Protein 3BS3 (pdb70)

Nearest PDB structures (foldseek):
  2axv-assembly1_D  TM=8.947E-01  e=4.153E-01  Enterococcus faecalis
  2awi-assembly1_F  TM=8.985E-01  e=5.033E-01  Enterococcus faecalis
  2grm-as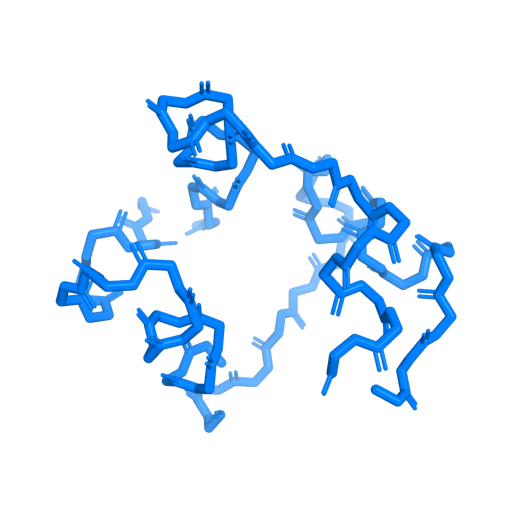sembly2_C-5  TM=8.934E-01  e=9.551E-01  Enterococcus faecalis
  2grm-ass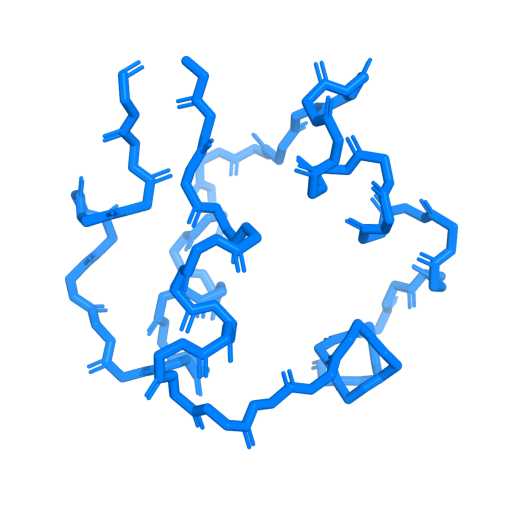embly1_A  TM=8.933E-01  e=1.700E+00  Enterococcus faecalis
  2aw6-assembly1_A  TM=7.726E-01  e=2.060E+00  Enterococcus faecalis

Secondary structure (DSSP, 8-state):
-B-HHHHHHHTT--HHHHHH----HHHHHHHHTTSS------HHHHHHHTS-GGGGB-

Foldseek 3Di:
DWQLLVLCVVLVHDLVRLCVLPHDSVVSVCCNVVVDHDDPVCCSSCVVSVHDSVNTHD

Solvent-accessible surface area: 4131 Å² total

CATH classification: 1.10.260.40

Structure (mmCIF, N/CA/C/O backbone):
data_3BS3
#
_entry.id   3BS3
#
_cell.length_a   63.337
_cell.length_b   63.337
_cell.length_c   34.706
_cell.angle_alpha   90.000
_cell.angle_beta   90.000
_cell.angle_gamma   120.000
#
_symmetry.space_group_name_H-M   'P 31 2 1'
#
loop_
_entity.id
_entity.type
_entity.pdbx_description
1 polymer 'Putative DNA-binding protein'
2 non-polymer 'SULFATE ION'
3 non-polymer 1,2-ETHANEDIOL
4 water water
#
loop_
_atom_site.group_PDB
_atom_site.id
_atom_site.type_symbol
_atom_site.label_atom_id
_atom_site.label_alt_id
_atom_site.label_comp_id
_atom_site.label_asym_id
_atom_site.label_entity_id
_atom_site.label_seq_id
_atom_site.pdbx_PDB_ins_code
_atom_site.Cartn_x
_atom_site.Cartn_y
_atom_site.Cartn_z
_atom_site.occupancy
_atom_site.B_iso_or_equiv
_atom_site.auth_seq_id
_atom_site.auth_comp_id
_atom_site.auth_asym_id
_atom_site.auth_atom_id
_atom_site.pdbx_PDB_model_num
ATOM 17 N N . LEU A 1 12 ? 5.580 51.314 1.349 1.00 34.38 9 LEU A N 1
ATOM 18 C CA . LEU A 1 12 ? 6.440 50.177 1.150 1.00 30.50 9 LEU A CA 1
ATOM 19 C C . LEU A 1 12 ? 6.154 49.582 -0.211 1.00 28.06 9 LEU A C 1
ATOM 20 O O . LEU A 1 12 ? 5.348 50.117 -0.979 1.00 26.50 9 LEU A O 1
ATOM 25 N N . ASN A 1 13 ? 6.846 48.492 -0.530 1.00 25.75 10 ASN A N 1
ATOM 26 C CA . ASN A 1 13 ? 6.577 47.817 -1.772 1.00 24.83 10 ASN A CA 1
ATOM 27 C C . ASN A 1 13 ? 5.982 46.430 -1.542 1.00 25.09 10 ASN A C 1
ATOM 28 O O . ASN A 1 13 ? 6.099 45.883 -0.457 1.00 25.43 10 ASN A O 1
ATOM 33 N N . ARG A 1 14 ? 5.376 45.896 -2.591 1.00 24.45 11 ARG A N 1
ATOM 34 C CA . ARG A 1 14 ? 4.729 44.575 -2.552 1.00 25.59 11 ARG A CA 1
ATOM 35 C C . ARG A 1 14 ? 5.449 43.566 -3.415 1.00 26.45 11 ARG A C 1
ATOM 36 O O . ARG A 1 14 ? 4.860 42.555 -3.830 1.00 26.05 11 ARG A O 1
ATOM 44 N N . ILE A 1 15 ? 6.729 43.816 -3.706 1.00 25.20 12 ILE A N 1
ATOM 45 C CA . ILE A 1 15 ? 7.432 42.946 -4.645 1.00 26.05 12 ILE A CA 1
ATOM 46 C C . ILE A 1 15 ? 7.456 41.494 -4.174 1.00 25.68 12 ILE A C 1
ATOM 47 O O . ILE A 1 15 ? 7.297 40.575 -4.969 1.00 26.43 12 ILE A O 1
ATOM 52 N N . LYS A 1 16 ? 7.626 41.254 -2.874 1.00 25.20 13 LYS A N 1
ATOM 53 C CA A LYS A 1 16 ? 7.700 39.869 -2.410 0.50 25.61 13 LYS A CA 1
ATOM 54 C CA B LYS A 1 16 ? 7.677 39.876 -2.361 0.50 25.57 13 LYS A CA 1
ATOM 55 C C . LYS A 1 16 ? 6.390 39.122 -2.689 1.00 25.39 13 LYS A C 1
ATOM 56 O O . LYS A 1 16 ? 6.414 37.971 -3.135 1.00 24.57 13 LYS A O 1
ATOM 67 N N . VAL A 1 17 ? 5.257 39.781 -2.438 1.00 25.62 14 VAL A N 1
ATOM 68 C CA . VAL A 1 17 ? 3.960 39.123 -2.620 1.00 26.32 14 VAL A CA 1
ATOM 69 C C . VAL A 1 17 ? 3.729 38.867 -4.104 1.00 27.02 14 VAL A C 1
ATOM 70 O O . VAL A 1 17 ? 3.316 37.766 -4.504 1.00 26.54 14 VAL A O 1
ATOM 74 N N . VAL A 1 18 ? 3.993 39.877 -4.917 1.00 26.77 15 VAL A N 1
ATOM 75 C CA . VAL A 1 18 ? 3.740 39.742 -6.360 1.00 27.06 15 VAL A CA 1
ATOM 76 C C . VAL A 1 18 ? 4.671 38.695 -6.997 1.00 27.33 15 VAL A C 1
ATOM 77 O O . VAL A 1 18 ? 4.232 37.929 -7.856 1.00 27.45 15 VAL A O 1
ATOM 81 N N . LEU A 1 19 ? 5.950 38.674 -6.602 1.00 26.29 16 LEU A N 1
ATOM 82 C CA . LEU A 1 19 ? 6.842 37.596 -7.053 1.00 27.15 16 LEU A CA 1
ATOM 83 C C . LEU A 1 19 ? 6.237 36.214 -6.804 1.00 27.76 16 LEU A C 1
ATOM 84 O O . LEU A 1 19 ? 6.262 35.325 -7.663 1.00 28.91 16 LEU A O 1
ATOM 89 N N . ALA A 1 20 ? 5.721 36.020 -5.606 1.00 26.75 17 ALA A N 1
ATOM 90 C CA . ALA A 1 20 ? 5.142 34.717 -5.231 1.00 26.83 17 ALA A CA 1
ATOM 91 C C . ALA A 1 20 ? 3.891 34.407 -6.064 1.00 26.94 17 ALA A C 1
ATOM 92 O O . ALA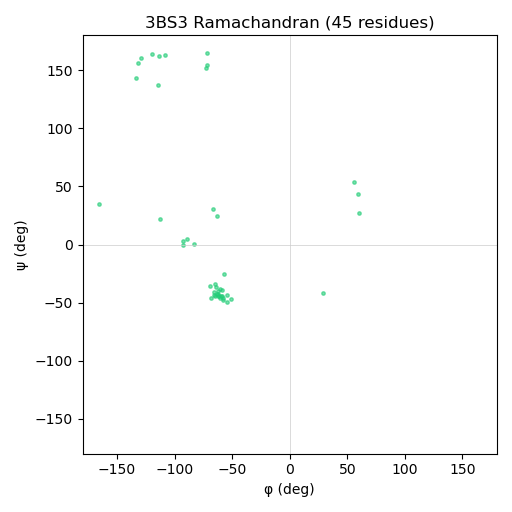 A 1 20 ? 3.715 33.270 -6.545 1.00 27.23 17 ALA A O 1
ATOM 94 N N . GLU A 1 21 ? 3.042 35.415 -6.240 1.00 26.17 18 GLU A N 1
ATOM 95 C CA . GLU A 1 21 ? 1.815 35.254 -7.005 1.00 26.67 18 GLU A CA 1
ATOM 96 C C . GLU A 1 21 ? 2.120 34.923 -8.470 1.00 27.28 18 GLU A C 1
ATOM 97 O O . GLU A 1 21 ? 1.375 34.139 -9.092 1.00 28.54 18 GLU A O 1
ATOM 103 N N . LYS A 1 22 ? 3.177 35.526 -8.999 1.00 27.60 19 LYS A N 1
ATOM 104 C CA . LYS A 1 22 ? 3.571 35.311 -10.382 1.00 27.78 19 LYS A CA 1
ATOM 105 C C . LYS A 1 22 ? 4.539 34.117 -10.543 1.00 28.68 19 LYS A C 1
ATOM 106 O O . LYS A 1 22 ? 5.067 33.888 -11.626 1.00 28.60 19 LYS A O 1
ATOM 112 N N . GLN A 1 23 ? 4.805 33.392 -9.466 1.00 28.51 20 GLN A N 1
ATOM 113 C CA . GLN A 1 23 ? 5.670 32.198 -9.541 1.00 29.93 20 GLN A CA 1
ATOM 114 C C . GLN A 1 23 ? 7.052 32.532 -10.151 1.00 29.20 20 GLN A C 1
ATOM 115 O O . GLN A 1 23 ? 7.496 31.921 -11.129 1.00 28.88 20 GLN A O 1
ATOM 121 N N . ARG A 1 24 ? 7.703 33.535 -9.546 1.00 28.47 21 ARG A N 1
ATOM 122 C CA . ARG A 1 24 ? 9.048 33.982 -9.956 1.00 28.87 21 ARG A CA 1
ATOM 123 C C . ARG A 1 24 ? 9.903 34.088 -8.708 1.00 29.41 21 ARG A C 1
ATOM 124 O O . ARG A 1 24 ? 9.355 34.260 -7.603 1.00 30.22 21 ARG A O 1
ATOM 132 N N . THR A 1 25 ? 11.218 33.995 -8.880 1.00 28.53 22 THR A N 1
ATOM 133 C CA . THR A 1 25 ? 12.142 34.047 -7.742 1.00 28.84 22 THR A CA 1
ATOM 134 C C . THR A 1 25 ? 12.922 35.359 -7.711 1.00 28.20 22 THR A C 1
ATOM 135 O O . THR A 1 25 ? 13.033 36.065 -8.729 1.00 28.56 22 THR A O 1
ATOM 139 N N . ASN A 1 26 ? 13.503 35.652 -6.550 1.00 28.09 23 ASN A N 1
ATOM 140 C CA . ASN A 1 26 ? 14.415 36.782 -6.424 1.00 28.83 23 ASN A CA 1
ATOM 141 C C . ASN A 1 26 ? 15.554 36.699 -7.446 1.00 28.79 23 ASN A C 1
ATOM 142 O O . ASN A 1 26 ? 15.878 37.701 -8.088 1.00 28.05 23 ASN A O 1
ATOM 147 N N . ARG A 1 27 ? 16.132 35.499 -7.618 1.00 28.26 24 ARG A N 1
ATOM 148 C CA A ARG A 1 27 ? 17.242 35.296 -8.555 0.50 28.51 24 ARG A CA 1
ATOM 149 C CA B ARG A 1 27 ? 17.247 35.322 -8.547 0.50 28.42 24 ARG A CA 1
ATOM 150 C C . ARG A 1 27 ? 16.843 35.684 -9.974 1.00 28.17 24 ARG A C 1
ATOM 151 O O . ARG A 1 27 ? 17.582 36.376 -10.670 1.00 28.11 24 ARG A O 1
ATOM 166 N N . TRP A 1 28 ? 15.659 35.233 -10.392 1.00 27.53 25 TRP A N 1
ATOM 167 C CA . TRP A 1 28 ? 15.180 35.532 -11.726 1.00 27.48 25 TRP A CA 1
ATOM 168 C C . TRP A 1 28 ? 15.052 37.042 -11.914 1.00 27.72 25 TRP A C 1
ATOM 169 O O . TRP A 1 28 ? 15.509 37.607 -12.914 1.00 26.78 25 TRP A O 1
ATOM 180 N N . LEU A 1 29 ? 14.456 37.699 -10.927 1.00 26.36 26 LEU A N 1
ATOM 181 C CA . LEU A 1 29 ? 14.213 39.136 -11.058 1.00 27.18 26 LEU A CA 1
ATOM 182 C C . LEU A 1 29 ? 15.541 39.897 -11.124 1.00 27.21 26 LEU A C 1
ATOM 183 O O . LEU A 1 29 ? 15.717 40.784 -11.951 1.00 27.49 26 LEU A O 1
ATOM 188 N N . ALA A 1 30 ? 16.473 39.527 -10.253 1.00 26.80 27 ALA A N 1
ATOM 189 C CA . ALA A 1 30 ? 17.797 40.146 -10.226 1.00 27.63 27 ALA A CA 1
ATOM 190 C C . ALA A 1 30 ? 18.473 39.987 -11.574 1.00 28.21 27 ALA A C 1
ATOM 191 O O . ALA A 1 30 ? 19.018 40.956 -12.099 1.00 28.32 27 ALA A O 1
ATOM 193 N N . GLU A 1 31 ? 18.428 38.775 -12.140 1.00 28.02 28 GLU A N 1
ATOM 194 C CA . GLU A 1 31 ? 19.043 38.520 -13.446 1.00 30.66 28 GLU A CA 1
ATOM 195 C C . GLU A 1 31 ? 18.412 39.379 -14.547 1.00 30.41 28 GLU A C 1
ATOM 196 O O . GLU A 1 31 ? 19.122 39.974 -15.359 1.00 31.10 28 GLU A O 1
ATOM 202 N N . GLN A 1 32 ? 17.082 39.463 -14.555 1.00 30.67 29 GLN A N 1
ATOM 203 C CA . GLN A 1 32 ? 16.387 40.292 -15.547 1.00 31.92 29 GLN A CA 1
ATOM 204 C C . GLN A 1 32 ? 16.711 41.778 -15.428 1.00 32.72 29 GLN A C 1
ATOM 205 O O . GLN A 1 32 ? 16.721 42.502 -16.424 1.00 33.85 29 GLN A O 1
ATOM 224 N N . GLY A 1 34 ? 19.588 43.089 -14.058 1.00 33.56 31 GLY A N 1
ATOM 225 C CA . GLY A 1 34 ? 21.032 43.346 -13.990 1.00 33.83 31 GLY A CA 1
ATOM 226 C C . GLY A 1 34 ? 21.435 43.872 -12.625 1.00 33.98 31 GLY A C 1
ATOM 227 O O . GLY A 1 34 ? 22.346 44.706 -12.515 1.00 34.66 31 GLY A O 1
ATOM 228 N N . LYS A 1 35 ? 20.760 43.388 -11.586 1.00 33.02 32 LYS A N 1
ATOM 229 C CA . LYS A 1 35 ? 21.053 43.782 -10.211 1.00 32.83 32 LYS A CA 1
ATOM 230 C C . LYS A 1 35 ? 21.459 42.566 -9.389 1.00 32.16 32 LYS A C 1
ATOM 231 O O . LYS A 1 35 ? 21.216 41.421 -9.813 1.00 31.79 32 LYS A O 1
ATOM 237 N N . SER A 1 36 ? 22.068 42.799 -8.225 1.00 31.34 33 SER A N 1
ATOM 238 C CA . SER A 1 36 ? 22.490 41.690 -7.368 1.00 31.25 33 SER A CA 1
ATOM 239 C C . SER A 1 36 ? 21.252 41.062 -6.729 1.00 30.92 33 SER A C 1
ATOM 240 O O . SER A 1 36 ? 20.225 41.731 -6.558 1.00 30.16 33 SER A O 1
ATOM 243 N N . GLU A 1 37 ? 21.328 39.773 -6.405 1.00 30.68 34 GLU A N 1
ATOM 244 C CA A GLU A 1 37 ? 20.217 39.133 -5.714 0.50 30.43 34 GLU A CA 1
ATOM 245 C CA B GLU A 1 37 ? 20.240 39.105 -5.697 0.50 30.75 34 GLU A CA 1
ATOM 246 C C . GLU A 1 37 ? 20.008 39.762 -4.336 1.00 30.08 34 GLU A C 1
ATOM 247 O O . GLU A 1 37 ? 18.861 39.860 -3.872 1.00 30.44 34 GLU A O 1
ATOM 258 N N . ASN A 1 38 ? 21.094 40.212 -3.713 1.00 29.70 35 ASN A N 1
ATOM 259 C CA . ASN A 1 38 ? 21.011 40.916 -2.427 1.00 28.88 35 ASN A CA 1
ATOM 260 C C . ASN A 1 38 ? 20.116 42.162 -2.524 1.00 28.45 35 ASN A C 1
ATOM 261 O O . ASN A 1 38 ? 19.264 42.397 -1.660 1.00 27.59 35 ASN A O 1
ATOM 266 N N . THR A 1 39 ? 20.345 42.966 -3.557 1.00 27.87 36 THR A N 1
ATOM 267 C CA . THR A 1 39 ? 19.511 44.160 -3.788 1.00 27.99 36 THR A CA 1
ATOM 268 C C . THR A 1 39 ? 18.025 43.798 -3.858 1.00 27.55 36 THR A C 1
ATOM 269 O O . THR A 1 39 ? 17.213 44.419 -3.177 1.00 27.48 36 THR A O 1
ATOM 273 N N . ILE A 1 40 ? 17.672 42.795 -4.666 1.00 27.19 37 ILE A N 1
ATOM 274 C CA . ILE A 1 40 ? 16.268 42.376 -4.799 1.00 27.71 37 ILE A CA 1
ATOM 275 C C . ILE A 1 40 ? 15.734 41.860 -3.476 1.00 26.77 37 ILE A C 1
ATOM 276 O O . ILE A 1 40 ? 14.616 42.181 -3.081 1.00 27.13 37 ILE A O 1
ATOM 281 N N . SER A 1 41 ? 16.548 41.070 -2.773 1.00 26.30 38 SER A N 1
ATOM 282 C CA A SER A 1 41 ? 16.110 40.508 -1.498 0.50 26.45 38 SER A CA 1
ATOM 283 C CA B SER A 1 41 ? 16.132 40.512 -1.495 0.50 26.30 38 SER A CA 1
ATOM 284 C C . SER A 1 41 ? 15.794 41.624 -0.502 1.00 26.27 38 SER A C 1
ATOM 285 O O . SER A 1 41 ? 14.827 41.521 0.256 1.00 26.97 38 SER A O 1
ATOM 290 N N . ARG A 1 42 ? 16.602 42.683 -0.515 1.00 24.83 39 ARG A N 1
ATOM 291 C CA . ARG A 1 42 ? 16.387 43.824 0.379 1.00 24.47 39 ARG A CA 1
ATOM 292 C C . ARG A 1 42 ? 15.124 44.609 -0.001 1.00 24.81 39 ARG A C 1
ATOM 293 O O . ARG A 1 42 ? 14.414 45.109 0.874 1.00 25.90 39 ARG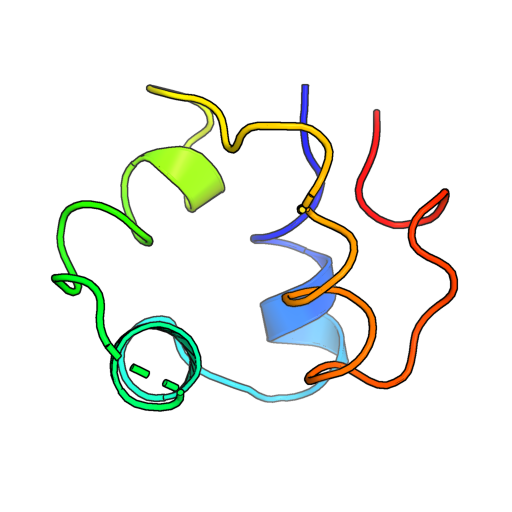 A O 1
ATOM 301 N N . TRP A 1 43 ? 14.842 44.715 -1.288 1.00 24.57 40 TRP A N 1
ATOM 302 C CA . TRP A 1 43 ? 13.546 45.270 -1.689 1.00 24.12 40 TRP A CA 1
ATOM 303 C C . TRP A 1 43 ? 12.424 44.362 -1.174 1.00 24.85 40 TRP A C 1
ATOM 304 O O . TRP A 1 43 ? 11.415 44.847 -0.636 1.00 26.04 40 TRP A O 1
ATOM 315 N N . CYS A 1 44 ? 12.598 43.042 -1.323 1.00 25.45 41 CYS A N 1
ATOM 316 C CA . CYS A 1 44 ? 11.510 42.106 -0.962 1.00 26.34 41 CYS A CA 1
ATOM 317 C C . CYS A 1 44 ? 11.179 42.201 0.523 1.00 25.74 41 CYS A C 1
ATOM 318 O O . CYS A 1 44 ? 10.001 42.140 0.926 1.00 25.57 41 CYS A O 1
ATOM 321 N N . SER A 1 45 ? 12.220 42.330 1.350 1.00 25.72 42 SER A N 1
ATOM 322 C CA . SER A 1 45 ? 12.037 42.436 2.787 1.00 25.72 42 SER A CA 1
ATOM 323 C C . SER A 1 45 ? 11.707 43.865 3.231 1.00 25.90 42 SER A C 1
ATOM 324 O O . SER A 1 45 ? 11.541 44.131 4.417 1.00 25.30 42 SER A O 1
ATOM 327 N N . ASN A 1 46 ? 11.629 44.783 2.267 1.00 25.20 43 ASN A N 1
ATOM 328 C CA . ASN A 1 46 ? 11.394 46.209 2.556 1.00 25.36 43 ASN A CA 1
ATOM 329 C C . ASN A 1 46 ? 12.465 46.856 3.445 1.00 25.10 43 ASN A C 1
ATOM 330 O O . ASN A 1 46 ? 12.185 47.816 4.201 1.00 26.27 43 ASN A O 1
ATOM 335 N N . LYS A 1 47 ? 13.686 46.302 3.385 1.00 24.48 44 LYS A N 1
ATOM 336 C CA A LYS A 1 47 ? 14.860 46.890 4.036 0.50 25.15 44 LYS A CA 1
ATOM 337 C CA B LYS A 1 47 ? 14.830 46.919 4.053 0.50 25.37 44 LYS A CA 1
ATOM 338 C C . LYS A 1 47 ? 15.435 48.048 3.227 1.00 25.05 44 LYS A C 1
ATOM 339 O O . LYS A 1 47 ? 16.082 48.941 3.783 1.00 25.64 44 LYS A O 1
ATOM 350 N N . SER A 1 48 ? 15.227 47.991 1.914 1.00 25.12 45 SER A N 1
ATOM 351 C CA A SER A 1 48 ? 15.572 49.110 1.038 0.70 24.96 45 SER A CA 1
ATOM 352 C CA B SER A 1 48 ? 15.631 49.041 0.975 0.30 24.73 45 SER A CA 1
ATOM 353 C C . SER A 1 48 ? 14.517 49.175 -0.057 1.00 24.37 45 SER A C 1
ATOM 354 O O . SER A 1 48 ? 13.660 48.295 -0.159 1.00 23.57 45 SER A O 1
ATOM 359 N N . GLN A 1 49 ? 14.558 50.238 -0.860 1.00 23.72 46 GLN A N 1
ATOM 360 C CA . GLN A 1 49 ? 13.469 50.478 -1.812 1.00 23.62 46 GLN A CA 1
ATOM 361 C C . GLN A 1 49 ? 13.974 50.829 -3.202 1.00 23.73 46 GLN A C 1
ATOM 362 O O . GLN A 1 49 ? 14.975 51.545 -3.329 1.00 23.72 46 GLN A O 1
ATOM 368 N N . PRO A 1 50 ? 13.267 50.357 -4.238 1.00 24.48 47 PRO A N 1
ATOM 369 C CA . PRO A 1 50 ? 13.566 50.701 -5.622 1.00 24.33 47 PRO A CA 1
ATOM 370 C C . PRO A 1 50 ? 13.179 52.158 -5.900 1.00 24.72 47 PRO A C 1
ATOM 371 O O . PRO A 1 50 ? 12.303 52.717 -5.213 1.00 24.72 47 PRO A O 1
ATOM 375 N N . SER A 1 51 ? 13.841 52.756 -6.890 1.00 24.32 48 SER A N 1
ATOM 376 C CA . SER A 1 51 ? 13.409 54.051 -7.423 1.00 24.40 48 SER A CA 1
ATOM 377 C C . SER A 1 51 ? 12.121 53.831 -8.219 1.00 23.68 48 SER A C 1
ATOM 378 O O . SER A 1 51 ? 11.797 52.688 -8.576 1.00 23.74 48 SER A O 1
ATOM 381 N N . LEU A 1 52 ? 11.396 54.912 -8.524 1.00 23.53 49 LEU A N 1
ATOM 382 C CA . LEU A 1 52 ? 10.143 54.741 -9.280 1.00 22.92 49 LEU A CA 1
ATOM 383 C C . LEU A 1 52 ? 10.363 54.097 -10.660 1.00 23.82 49 LEU A C 1
ATOM 384 O O . LEU A 1 52 ? 9.545 53.284 -11.084 1.00 24.05 49 LEU A O 1
ATOM 389 N N . ASP A 1 53 ? 11.447 54.459 -11.348 1.00 24.54 50 ASP A N 1
ATOM 390 C CA . ASP A 1 53 ? 11.726 53.849 -12.658 1.00 25.97 50 ASP A CA 1
ATOM 391 C C . ASP A 1 53 ? 12.057 52.362 -12.544 1.00 26.59 50 ASP A C 1
ATOM 392 O O . ASP A 1 53 ? 11.653 51.565 -13.394 1.00 27.21 50 ASP A O 1
ATOM 410 N N . LEU A 1 55 ? 10.843 50.420 -10.222 1.00 26.70 52 LEU A N 1
ATOM 411 C CA . LEU A 1 55 ? 9.552 49.806 -9.927 1.00 27.35 52 LEU A CA 1
ATOM 412 C C . LEU A 1 55 ? 8.767 49.550 -11.210 1.00 27.49 52 LEU A C 1
ATOM 413 O O . LEU A 1 55 ? 8.148 48.478 -11.374 1.00 27.61 52 LEU A O 1
ATOM 418 N N . VAL A 1 56 ? 8.804 50.507 -12.124 1.00 26.43 53 VAL A N 1
ATOM 419 C CA . VAL A 1 56 ? 8.166 50.332 -13.437 1.00 27.34 53 VAL A CA 1
ATOM 420 C C . VAL A 1 56 ? 8.758 49.129 -14.194 1.00 27.35 53 VAL A C 1
ATOM 421 O O . VAL A 1 56 ? 7.995 48.336 -14.798 1.00 28.23 53 VAL A O 1
ATOM 425 N N . LYS A 1 57 ? 10.086 48.984 -14.183 1.00 26.53 54 LYS A N 1
ATOM 426 C CA A LYS A 1 57 ? 10.705 47.835 -14.868 0.50 27.71 54 LYS A CA 1
ATOM 427 C CA B LYS A 1 57 ? 10.745 47.838 -14.836 0.50 27.11 54 LYS A CA 1
ATOM 428 C C . LYS A 1 57 ? 10.302 46.522 -14.191 1.00 27.39 54 LYS A C 1
ATOM 429 O O . LYS A 1 57 ? 9.992 45.533 -14.878 1.00 27.23 54 LYS A O 1
ATOM 440 N N . VAL A 1 58 ? 10.283 46.494 -12.860 1.00 26.16 55 VAL A N 1
ATOM 441 C CA . VAL A 1 58 ? 9.843 45.280 -12.162 1.00 26.58 55 VAL A CA 1
ATOM 442 C C . VAL A 1 58 ? 8.415 44.911 -12.572 1.00 26.24 55 VAL A C 1
ATOM 443 O O . VAL A 1 58 ? 8.088 43.732 -12.810 1.00 26.10 55 VAL A O 1
ATOM 447 N N . ALA A 1 59 ? 7.560 45.922 -12.630 1.00 27.02 56 ALA A N 1
ATOM 448 C CA . ALA A 1 5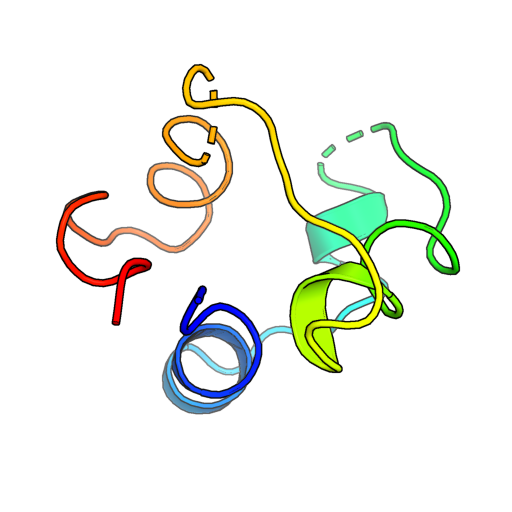9 ? 6.143 45.709 -12.990 1.00 27.50 56 ALA A CA 1
ATOM 449 C C . ALA A 1 59 ? 6.028 45.146 -14.420 1.00 28.17 56 ALA A C 1
ATOM 450 O O . ALA A 1 59 ? 5.235 44.219 -14.675 1.00 27.76 56 ALA A O 1
ATOM 452 N N . GLU A 1 60 ? 6.824 45.690 -15.333 1.00 27.71 57 GLU A N 1
ATOM 453 C CA A GLU A 1 60 ? 6.825 45.214 -16.722 0.60 28.19 57 GLU A CA 1
ATOM 454 C CA B GLU A 1 60 ? 6.828 45.218 -16.721 0.40 28.05 57 GLU A CA 1
ATOM 455 C C . GLU A 1 60 ? 7.210 43.738 -16.750 1.00 27.93 57 GLU A C 1
ATOM 456 O O . GLU A 1 60 ? 6.544 42.916 -17.417 1.00 28.46 57 GLU A O 1
ATOM 467 N N . LEU A 1 61 ? 8.258 43.397 -16.005 1.00 26.82 58 LEU A N 1
ATOM 468 C CA . LEU A 1 61 ? 8.767 42.012 -15.950 1.00 26.99 58 LEU A CA 1
ATOM 469 C C . LEU A 1 61 ? 7.770 41.030 -15.328 1.00 28.04 58 LEU A C 1
ATOM 470 O O . LEU A 1 61 ? 7.717 39.862 -15.740 1.00 28.75 58 LEU A O 1
ATOM 475 N N . LEU A 1 62 ? 6.988 41.501 -14.355 1.00 27.92 59 LEU A N 1
ATOM 476 C CA . LEU A 1 62 ? 5.990 40.653 -13.687 1.00 27.44 59 LEU A CA 1
ATOM 477 C C . LEU A 1 62 ? 4.608 40.734 -14.331 1.00 28.43 59 LEU A C 1
ATOM 478 O O . LEU A 1 62 ? 3.667 40.074 -13.861 1.00 28.31 59 LEU A O 1
ATOM 483 N N . ASN A 1 63 ? 4.485 41.550 -15.385 1.00 27.78 60 ASN A N 1
ATOM 484 C CA . ASN A 1 63 ? 3.210 41.735 -16.089 1.00 28.65 60 ASN A CA 1
ATOM 485 C C . ASN A 1 63 ? 2.089 42.258 -15.196 1.00 28.70 60 ASN A C 1
ATOM 486 O O . ASN A 1 63 ? 0.935 41.768 -15.258 1.00 29.12 60 ASN A O 1
ATOM 491 N N . VAL A 1 64 ? 2.430 43.248 -14.361 1.00 28.91 61 VAL A N 1
ATOM 492 C CA . VAL A 1 64 ? 1.425 43.911 -13.523 1.00 28.76 61 VAL A CA 1
ATOM 493 C C . VAL A 1 64 ? 1.530 45.422 -13.694 1.00 28.84 61 VAL A C 1
ATOM 494 O O . VAL A 1 64 ? 2.557 45.929 -14.184 1.00 28.39 61 VAL A O 1
ATOM 498 N N . ASP A 1 65 ? 0.451 46.126 -13.335 1.00 28.63 62 ASP A N 1
ATOM 499 C CA A ASP A 1 65 ? 0.461 47.593 -13.224 0.5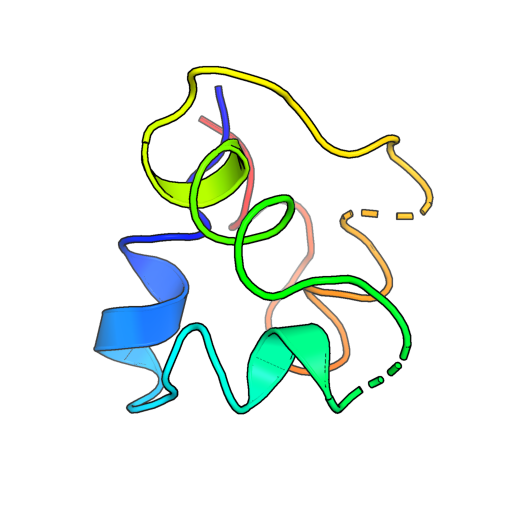0 29.05 62 ASP A CA 1
ATOM 500 C CA B ASP A 1 65 ? 0.506 47.575 -13.260 0.50 29.24 62 ASP A CA 1
ATOM 501 C C . ASP A 1 65 ? 1.438 47.977 -12.117 1.00 29.14 62 ASP A C 1
ATOM 502 O O . ASP A 1 65 ? 1.405 47.379 -11.037 1.00 28.86 62 ASP A O 1
ATOM 511 N N . PRO A 1 66 ? 2.329 48.963 -12.359 1.00 29.58 63 PRO A N 1
ATOM 512 C CA . PRO A 1 66 ? 3.255 49.288 -11.246 1.00 29.65 63 PRO A CA 1
ATOM 513 C C . PRO A 1 66 ? 2.576 49.690 -9.928 1.00 29.07 63 PRO A C 1
ATOM 514 O O . PRO A 1 66 ? 3.170 49.513 -8.855 1.00 29.60 63 PRO A O 1
ATOM 518 N N . ARG A 1 67 ? 1.354 50.215 -9.991 1.00 29.29 64 ARG A N 1
ATOM 519 C CA A ARG A 1 67 ? 0.594 50.579 -8.787 0.50 29.86 64 ARG A CA 1
ATOM 520 C CA B ARG A 1 67 ? 0.672 50.584 -8.762 0.50 29.68 64 ARG A CA 1
ATOM 521 C C . ARG A 1 67 ? 0.442 49.378 -7.844 1.00 29.15 64 ARG A C 1
ATOM 522 O O . ARG A 1 67 ? 0.336 49.538 -6.616 1.00 29.61 64 ARG A O 1
ATOM 537 N N . GLN A 1 68 ? 0.409 48.181 -8.438 1.00 28.04 65 GLN A N 1
ATOM 538 C CA A GLN A 1 68 ? 0.261 46.949 -7.662 0.50 27.97 65 GLN A CA 1
ATOM 539 C CA B GLN A 1 68 ? 0.301 46.906 -7.715 0.50 27.91 65 GLN A CA 1
ATOM 540 C C . GLN A 1 68 ? 1.509 46.612 -6.846 1.00 27.40 65 GLN A C 1
ATOM 541 O O . GLN A 1 68 ? 1.449 45.774 -5.925 1.00 27.30 65 GLN A O 1
ATOM 552 N N . LEU A 1 69 ? 2.628 47.278 -7.145 1.00 25.77 66 LEU A N 1
ATOM 553 C CA . LEU A 1 69 ? 3.846 47.015 -6.385 1.00 25.82 66 LEU A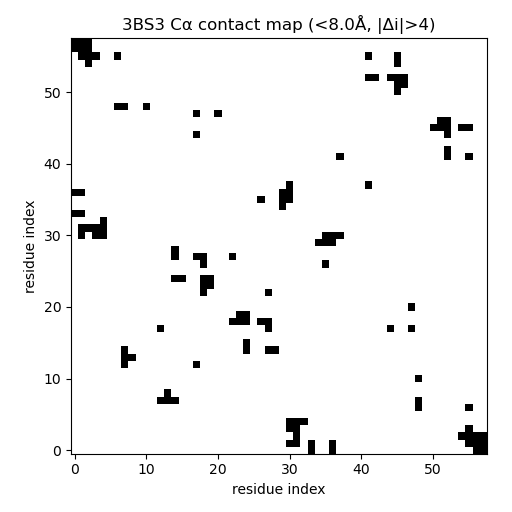 CA 1
ATOM 554 C C . LEU A 1 69 ? 4.035 47.957 -5.198 1.00 25.46 66 LEU A C 1
ATOM 555 O O . LEU A 1 69 ? 5.067 47.874 -4.520 1.00 26.17 66 LEU A O 1
ATOM 560 N N . ILE A 1 70 ? 3.067 48.836 -4.954 1.00 26.07 67 ILE A N 1
ATOM 561 C CA . ILE A 1 70 ? 3.197 49.818 -3.883 1.00 27.18 67 ILE A CA 1
ATOM 562 C C . ILE A 1 70 ? 2.154 49.553 -2.799 1.00 27.96 67 ILE A C 1
ATOM 563 O O . ILE A 1 70 ? 0.984 49.257 -3.100 1.00 28.50 67 ILE A O 1
ATOM 568 N N . ASN A 1 71 ? 2.588 49.656 -1.548 1.00 28.01 68 ASN A N 1
ATOM 569 C CA . ASN A 1 71 ? 1.703 49.514 -0.391 1.00 29.96 68 ASN A CA 1
ATOM 570 C C . ASN A 1 71 ? 1.697 50.786 0.467 1.00 30.87 68 ASN A C 1
ATOM 571 O O . ASN A 1 71 ? 2.743 51.188 0.990 1.00 31.11 68 ASN A O 1
#

Organism: Bacteroides fragilis (strain ATCC 25285 / DSM 2151 / CCUG 4856 / JCM 11019 / LMG 10263 / NCTC 9343 / Onslow / VPI 2553 / EN-2) (NCBI:txid272559)

Sequence (58 aa):
LNRIKKVVLAEKQRTNRRWLAEQGKSEENTISSRWCSNKKSSQPSLDLVKKVAEELLNVDDPRRQQLIN

InterPro domains:
  IPR001387 Cro/C1-type, helix-turn-helix domain [PF01381] (26-65)
  IPR001387 Cro/C1-type, helix-turn-helix domain [PS50943] (26-66)
  IPR001387 Cro/C1-type, helix-turn-helix domain [SM00530] (11-66)
  IPR001387 Cro/C1-type, helix-turn-helix domain [cd00093] (10-66)
  IPR010982 Lambda repressor-like, DNA-binding domain superfamily [G3DSA:1.10.260.40] (1-73)
  IPR010982 Lambda repressor-like, DNA-binding domain superfamily [S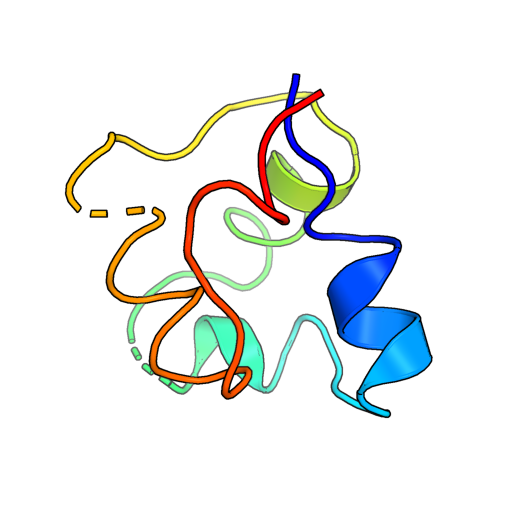SF47413] (6-70)

Radius of gyration: 9.86 Å; Cα contacts (8 Å, |Δi|>4): 78; chains: 1; bounding box: 22×22×21 Å

B-factor: mean 32.06, std 9.07, range [20.03, 76.41]